Protein AF-A0A920RDY1-F1 (afdb_monomer)

Structure (mmCIF, N/CA/C/O backbone):
data_AF-A0A920RDY1-F1
#
_entry.id   AF-A0A920RDY1-F1
#
loop_
_atom_site.group_PDB
_atom_site.id
_atom_site.type_symbol
_atom_site.label_atom_id
_atom_site.label_alt_id
_atom_site.label_comp_id
_atom_site.label_asym_id
_atom_site.label_entity_id
_atom_site.label_seq_id
_atom_site.pdbx_PDB_ins_code
_atom_site.Cartn_x
_atom_site.Cartn_y
_atom_site.Cartn_z
_atom_site.occupancy
_atom_site.B_iso_or_equiv
_atom_site.auth_seq_id
_atom_site.auth_comp_id
_atom_site.auth_asym_id
_atom_site.auth_atom_id
_atom_site.pdbx_PDB_model_num
ATOM 1 N N . MET A 1 1 ? -24.887 -12.558 3.774 1.00 41.31 1 MET A N 1
ATOM 2 C CA . MET A 1 1 ? -24.249 -11.767 2.691 1.00 41.31 1 MET A CA 1
ATOM 3 C C . MET A 1 1 ? -22.768 -11.582 2.995 1.00 41.31 1 MET A C 1
ATOM 5 O O . MET A 1 1 ? -22.416 -10.891 3.945 1.00 41.31 1 MET A O 1
ATOM 9 N N . GLU A 1 2 ? -21.920 -12.270 2.242 1.00 43.16 2 GLU A N 1
ATOM 10 C CA . GLU A 1 2 ? -20.598 -12.745 2.663 1.00 43.16 2 GLU A CA 1
ATOM 11 C C . GLU A 1 2 ? -19.492 -11.673 2.620 1.00 43.16 2 GLU A C 1
ATOM 13 O O . GLU A 1 2 ? -19.381 -10.882 1.679 1.00 43.16 2 GLU A O 1
ATOM 18 N N . LYS A 1 3 ? -18.667 -11.608 3.674 1.00 55.56 3 LYS A N 1
ATOM 19 C CA . LYS A 1 3 ? -17.432 -10.811 3.684 1.00 55.56 3 LYS A CA 1
ATOM 20 C C . LYS A 1 3 ? -16.436 -11.511 2.761 1.00 55.56 3 LYS A C 1
ATOM 22 O O . LYS A 1 3 ? -15.840 -12.499 3.171 1.00 55.56 3 LYS A O 1
ATOM 27 N N . ARG A 1 4 ? -16.207 -10.984 1.554 1.00 80.62 4 ARG A N 1
ATOM 28 C CA . ARG A 1 4 ? -15.141 -11.495 0.679 1.00 80.62 4 ARG A CA 1
ATOM 29 C C . ARG A 1 4 ? -13.787 -11.199 1.331 1.00 80.62 4 ARG A C 1
ATOM 31 O O . ARG A 1 4 ? -13.325 -10.055 1.345 1.00 80.62 4 ARG A O 1
ATOM 38 N N . ARG A 1 5 ? -13.223 -12.219 1.975 1.00 92.00 5 ARG A N 1
ATOM 39 C CA . ARG A 1 5 ? -11.880 -12.214 2.551 1.00 92.00 5 ARG A CA 1
ATOM 40 C C . ARG A 1 5 ? -10.923 -12.712 1.477 1.00 92.00 5 ARG A C 1
ATOM 42 O O . ARG A 1 5 ? -11.187 -13.735 0.858 1.00 92.00 5 ARG A O 1
ATOM 49 N N . VAL A 1 6 ? -9.846 -11.972 1.264 1.00 95.25 6 VAL A N 1
ATOM 50 C CA . VAL A 1 6 ? -8.751 -12.348 0.371 1.00 95.25 6 VAL A CA 1
ATOM 51 C C . VAL A 1 6 ? -7.546 -12.665 1.242 1.00 95.25 6 VAL A C 1
ATOM 53 O O . VAL A 1 6 ? -7.257 -11.940 2.199 1.00 95.25 6 VAL A O 1
ATOM 56 N N . VAL A 1 7 ? -6.885 -13.775 0.941 1.00 95.38 7 VAL A N 1
ATOM 57 C CA . VAL A 1 7 ? -5.690 -14.258 1.634 1.00 95.38 7 VAL A CA 1
ATOM 58 C C . VAL A 1 7 ? -4.649 -14.648 0.596 1.00 95.38 7 VAL A C 1
ATOM 60 O O . VAL A 1 7 ? -5.019 -15.059 -0.499 1.00 95.38 7 VAL A O 1
ATOM 63 N N . ASN A 1 8 ? -3.376 -14.539 0.968 1.00 94.69 8 ASN A N 1
ATOM 64 C CA . ASN A 1 8 ? -2.236 -14.944 0.149 1.00 94.69 8 ASN A CA 1
ATOM 65 C C . ASN A 1 8 ? -2.205 -14.319 -1.255 1.00 94.69 8 ASN A C 1
ATOM 67 O O . ASN A 1 8 ? -1.917 -15.004 -2.229 1.00 94.69 8 ASN A O 1
ATOM 71 N N . GLU A 1 9 ? -2.529 -13.030 -1.367 1.00 95.44 9 GLU A N 1
ATOM 72 C CA . GLU A 1 9 ? -2.622 -12.347 -2.654 1.00 95.44 9 GLU A CA 1
ATOM 73 C C . GLU A 1 9 ? -1.310 -11.639 -3.015 1.00 95.44 9 GLU A C 1
ATOM 75 O O . GLU A 1 9 ? -0.942 -10.682 -2.323 1.00 95.44 9 GLU A O 1
ATOM 80 N N . PRO A 1 10 ? -0.630 -12.041 -4.104 1.00 95.12 10 PRO A N 1
ATOM 81 C CA . PRO A 1 10 ? 0.576 -11.369 -4.569 1.00 95.12 10 PRO A CA 1
ATOM 82 C C . PRO A 1 10 ? 0.280 -9.933 -4.995 1.00 95.12 10 PRO A C 1
ATOM 84 O O . PRO A 1 10 ? -0.638 -9.665 -5.779 1.00 95.12 10 PRO A O 1
ATOM 87 N N . ALA A 1 11 ? 1.069 -8.995 -4.486 1.00 95.06 11 ALA A N 1
ATOM 88 C CA . ALA A 1 11 ? 0.861 -7.579 -4.708 1.00 95.06 11 ALA A CA 1
ATOM 89 C C . ALA A 1 11 ? 2.152 -6.759 -4.620 1.00 95.06 11 ALA A C 1
ATOM 91 O O . ALA A 1 11 ? 3.155 -7.175 -4.048 1.00 95.06 11 ALA A O 1
ATOM 92 N N . PHE A 1 12 ? 2.080 -5.534 -5.134 1.00 94.75 12 PHE A N 1
ATOM 93 C CA . PHE A 1 12 ? 3.082 -4.492 -4.929 1.00 94.75 12 PHE A CA 1
ATOM 94 C C . PHE A 1 12 ? 2.466 -3.261 -4.275 1.00 94.75 12 PHE A C 1
ATOM 96 O O . PHE A 1 12 ? 1.355 -2.846 -4.616 1.00 94.75 12 PHE A O 1
ATOM 103 N N . LEU A 1 13 ? 3.214 -2.640 -3.362 1.00 95.31 13 LEU A N 1
ATOM 104 C CA . LEU A 1 13 ? 2.856 -1.340 -2.808 1.00 95.31 13 LEU A CA 1
ATOM 105 C C . LEU A 1 13 ? 3.160 -0.233 -3.820 1.00 95.31 13 LEU A C 1
ATOM 107 O O . LEU A 1 13 ? 4.321 0.029 -4.129 1.00 95.31 13 LEU A O 1
ATOM 111 N N . LEU A 1 14 ? 2.113 0.449 -4.286 1.00 95.81 14 LEU A N 1
ATOM 112 C CA . LEU A 1 14 ? 2.243 1.599 -5.181 1.00 95.81 14 LEU A CA 1
ATOM 113 C C . LEU A 1 14 ? 2.507 2.877 -4.390 1.00 95.81 14 LEU A C 1
ATOM 115 O O . LEU A 1 14 ? 3.411 3.648 -4.711 1.00 95.81 14 LEU A O 1
ATOM 119 N N . HIS A 1 15 ? 1.701 3.106 -3.353 1.00 95.38 15 HIS A N 1
ATOM 120 C CA . HIS A 1 15 ? 1.731 4.341 -2.583 1.00 95.38 15 HIS A CA 1
ATOM 121 C C . HIS A 1 15 ? 1.150 4.141 -1.180 1.00 95.38 15 HIS A C 1
ATOM 123 O O . HIS A 1 15 ? 0.314 3.267 -0.949 1.00 95.38 15 HIS A O 1
ATOM 129 N N . ARG A 1 16 ? 1.589 4.973 -0.231 1.00 94.25 16 ARG A N 1
ATOM 130 C CA . ARG A 1 16 ? 1.085 5.014 1.144 1.00 94.25 16 ARG A CA 1
ATOM 131 C C . ARG A 1 16 ? 0.877 6.460 1.570 1.00 94.25 16 ARG A C 1
ATOM 133 O O . ARG A 1 16 ? 1.762 7.286 1.379 1.00 94.25 16 ARG A O 1
ATOM 140 N N . ARG A 1 17 ? -0.261 6.757 2.195 1.00 94.31 17 ARG A N 1
ATOM 141 C CA . ARG A 1 17 ? -0.578 8.096 2.707 1.00 94.31 17 ARG A CA 1
ATOM 142 C C . ARG A 1 17 ? -1.194 8.039 4.106 1.00 94.31 17 ARG A C 1
ATOM 144 O O . ARG A 1 17 ? -2.010 7.149 4.368 1.00 94.31 17 ARG A O 1
ATOM 151 N N . PRO A 1 18 ? -0.825 8.951 5.024 1.00 95.44 18 PRO A N 1
ATOM 152 C CA . PRO A 1 18 ? -1.508 9.079 6.307 1.00 95.44 18 PRO A CA 1
ATOM 153 C C . PRO A 1 18 ? -3.022 9.235 6.111 1.00 95.44 18 PRO A C 1
ATOM 155 O O . PRO A 1 18 ? -3.450 9.924 5.190 1.00 95.44 18 PRO A O 1
ATOM 158 N N . TYR A 1 19 ? -3.824 8.582 6.956 1.00 95.31 19 TYR A N 1
ATOM 159 C CA . TYR A 1 19 ? -5.28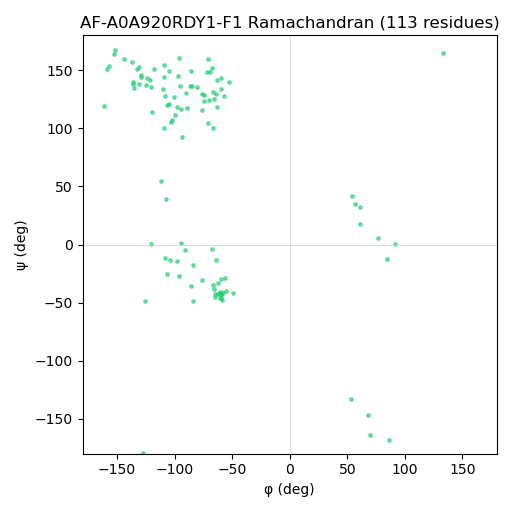9 8.660 6.876 1.00 95.31 19 TYR A CA 1
ATOM 160 C C . TYR A 1 19 ? -5.928 9.096 8.191 1.00 95.31 19 TYR A C 1
ATOM 162 O O . TYR A 1 19 ? -6.734 10.016 8.213 1.00 95.31 19 TYR A O 1
ATOM 170 N N . THR A 1 20 ? -5.530 8.474 9.300 1.00 95.00 20 THR A N 1
ATOM 171 C CA . THR A 1 20 ? -5.878 8.945 10.647 1.00 95.00 20 THR A CA 1
ATOM 172 C C . THR A 1 20 ? -4.615 9.082 11.480 1.00 95.00 20 THR A C 1
ATOM 174 O O . THR A 1 20 ? -3.512 8.785 11.006 1.00 95.00 20 THR A O 1
ATOM 177 N N . GLU A 1 21 ? -4.761 9.488 12.740 1.00 93.88 21 GLU A N 1
ATOM 178 C CA . GLU A 1 21 ? -3.671 9.509 13.716 1.00 93.88 21 GLU A CA 1
ATOM 179 C C . GLU A 1 21 ? -2.902 8.176 13.744 1.00 93.88 21 GLU A C 1
ATOM 181 O O . GLU A 1 21 ? -1.674 8.152 13.716 1.00 93.88 21 GLU A O 1
ATOM 186 N N . SER A 1 22 ? -3.621 7.049 13.685 1.00 93.62 22 SER A N 1
ATOM 187 C CA . SER A 1 22 ? -3.027 5.715 13.798 1.00 93.62 22 SER A CA 1
ATOM 188 C C . SER A 1 22 ? -2.999 4.903 12.499 1.00 93.62 22 SER A C 1
ATOM 190 O O . SER A 1 22 ? -2.323 3.874 12.457 1.00 93.62 22 SER A O 1
ATOM 192 N N . SER A 1 23 ? -3.700 5.319 11.438 1.00 95.12 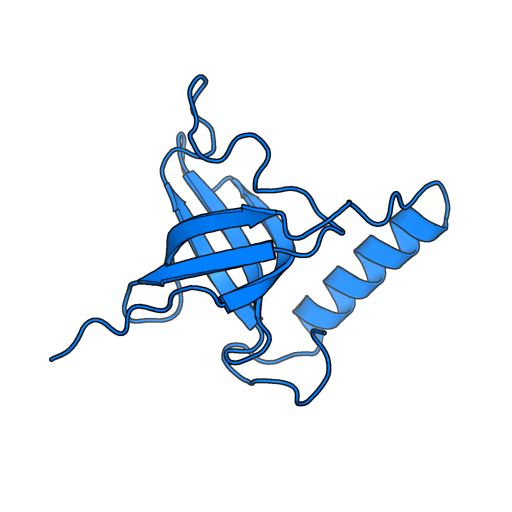23 SER A N 1
ATOM 193 C CA . SER A 1 23 ? -3.901 4.503 10.226 1.00 95.12 23 SER A CA 1
ATOM 194 C C . SER A 1 23 ? -3.300 5.119 8.963 1.00 95.12 23 SER A C 1
ATOM 196 O O . SER A 1 23 ? -3.216 6.339 8.822 1.00 95.12 23 SER A O 1
ATOM 198 N N . VAL A 1 24 ? -2.920 4.247 8.028 1.00 96.12 24 VAL A N 1
ATOM 199 C CA . VAL A 1 24 ? -2.378 4.596 6.705 1.00 96.12 24 VAL A CA 1
ATOM 200 C C . VAL A 1 24 ? -3.278 3.997 5.630 1.00 96.12 24 VAL A C 1
ATOM 202 O O . VAL A 1 24 ? -3.678 2.837 5.741 1.00 96.12 24 VAL A O 1
ATOM 205 N N . LEU A 1 25 ? -3.587 4.780 4.600 1.00 96.62 25 LEU A N 1
ATOM 206 C CA . LEU A 1 25 ? -4.145 4.275 3.350 1.00 96.62 25 LEU A CA 1
ATOM 207 C C . LEU A 1 25 ? -3.011 3.812 2.445 1.00 96.62 25 LEU A C 1
ATOM 209 O O . LEU A 1 25 ? -2.006 4.510 2.304 1.00 96.62 25 LEU A O 1
ATOM 213 N N . ILE A 1 26 ? -3.192 2.657 1.823 1.00 96.31 26 ILE A N 1
ATOM 214 C CA . ILE A 1 26 ? -2.249 2.081 0.875 1.00 96.31 26 ILE A CA 1
ATOM 215 C C . ILE A 1 26 ? -2.957 1.795 -0.441 1.00 96.31 26 ILE A C 1
ATOM 217 O O . ILE A 1 26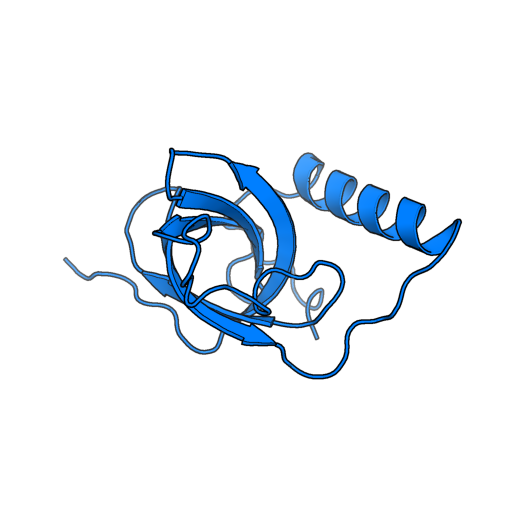 ? -4.079 1.286 -0.459 1.00 96.31 26 ILE A O 1
ATOM 221 N N . ASP A 1 27 ? -2.284 2.127 -1.531 1.00 96.56 27 ASP A N 1
ATOM 222 C CA . ASP A 1 27 ? -2.657 1.702 -2.869 1.00 96.56 27 ASP A CA 1
ATOM 223 C C . ASP A 1 27 ? -1.797 0.480 -3.213 1.00 96.56 27 ASP A C 1
ATOM 225 O O . ASP A 1 27 ? -0.565 0.563 -3.226 1.00 96.56 27 ASP A O 1
ATOM 229 N N . LEU A 1 28 ? -2.445 -0.660 -3.449 1.00 95.75 28 LEU A N 1
ATOM 230 C CA . LEU A 1 28 ? -1.798 -1.904 -3.859 1.00 95.75 28 LEU A CA 1
ATOM 231 C C . LEU A 1 28 ? -2.127 -2.210 -5.314 1.00 95.75 28 LEU A C 1
ATOM 233 O O . LEU A 1 28 ? -3.252 -1.997 -5.768 1.00 95.75 28 LEU A O 1
ATOM 237 N N . PHE A 1 29 ? -1.158 -2.778 -6.018 1.00 95.56 29 PHE A N 1
ATOM 238 C CA . PHE A 1 29 ? -1.390 -3.453 -7.282 1.00 95.56 29 PHE A CA 1
ATOM 239 C C . PHE A 1 29 ? -1.351 -4.956 -7.048 1.00 95.56 29 PHE A C 1
ATOM 241 O O . PHE A 1 29 ? -0.287 -5.510 -6.794 1.00 95.56 29 PHE A O 1
ATOM 248 N N . SER A 1 30 ? -2.522 -5.588 -7.059 1.00 95.12 30 SER A N 1
ATOM 249 C CA . SER A 1 30 ? -2.701 -7.019 -6.822 1.00 95.12 30 SER A CA 1
ATOM 250 C C . SER A 1 30 ? -2.801 -7.775 -8.141 1.00 95.12 30 SER A C 1
ATOM 252 O O . SER A 1 30 ? -3.386 -7.288 -9.112 1.00 95.12 30 SER A O 1
ATOM 254 N N . ARG A 1 31 ? -2.263 -8.996 -8.154 1.00 93.75 31 ARG A N 1
ATOM 255 C CA . ARG A 1 31 ? -2.280 -9.891 -9.312 1.00 93.75 31 ARG A CA 1
ATOM 256 C C . ARG A 1 31 ? -3.698 -10.214 -9.779 1.00 93.75 31 ARG A C 1
ATOM 258 O O . ARG A 1 31 ? -3.981 -10.164 -10.973 1.00 93.75 31 ARG A O 1
ATOM 265 N N . HIS A 1 32 ? -4.575 -10.575 -8.851 1.00 94.12 32 HIS A N 1
ATOM 266 C CA . HIS A 1 32 ? -5.898 -11.125 -9.143 1.00 94.12 32 HIS A CA 1
ATOM 267 C C . HIS A 1 32 ? -7.037 -10.129 -8.933 1.00 94.12 32 HIS A C 1
ATOM 269 O O . HIS A 1 32 ? -8.151 -10.366 -9.399 1.00 94.12 32 HIS A O 1
ATOM 275 N N . HIS A 1 33 ? -6.774 -9.003 -8.270 1.00 93.44 33 HIS A N 1
ATOM 276 C CA . HIS A 1 33 ? -7.780 -7.985 -7.972 1.00 93.44 33 HIS A CA 1
ATOM 277 C C . HIS A 1 33 ? -7.456 -6.606 -8.563 1.00 93.44 33 HIS A C 1
ATOM 279 O O . HIS A 1 33 ? -8.240 -5.673 -8.390 1.00 93.44 33 HIS A O 1
ATOM 285 N N . GLY A 1 34 ? -6.338 -6.469 -9.283 1.00 93.94 34 GLY A N 1
ATOM 286 C CA . GLY A 1 34 ? -5.937 -5.217 -9.916 1.00 93.94 34 GLY A CA 1
ATOM 287 C C . GLY A 1 34 ? -5.567 -4.149 -8.891 1.00 93.94 34 GLY A C 1
ATOM 288 O O . GLY A 1 34 ? -5.024 -4.440 -7.822 1.00 93.94 34 GLY A O 1
ATOM 289 N N . ARG A 1 35 ? -5.850 -2.882 -9.209 1.00 95.12 35 ARG A N 1
ATOM 290 C CA . ARG A 1 35 ? -5.576 -1.782 -8.280 1.00 95.12 35 ARG A CA 1
ATOM 291 C C . ARG A 1 35 ? -6.595 -1.756 -7.140 1.00 95.12 35 ARG A C 1
ATOM 293 O O . ARG A 1 35 ? -7.796 -1.604 -7.369 1.00 95.12 35 ARG A O 1
ATOM 300 N N . MET A 1 36 ? -6.088 -1.814 -5.912 1.00 95.62 36 MET A N 1
ATOM 301 C CA . MET A 1 36 ? -6.857 -1.879 -4.673 1.00 95.62 36 MET A CA 1
ATOM 302 C C . MET A 1 36 ? -6.475 -0.736 -3.733 1.00 95.62 36 MET A C 1
ATOM 304 O O . MET A 1 36 ? -5.300 -0.398 -3.607 1.00 95.62 36 MET A O 1
ATOM 308 N N . VAL A 1 37 ? -7.455 -0.195 -3.003 1.00 96.62 37 VAL A N 1
ATOM 309 C CA . VAL A 1 37 ? -7.210 0.739 -1.894 1.00 96.62 37 VAL A CA 1
ATOM 310 C C . VAL A 1 37 ? -7.497 0.035 -0.576 1.00 96.62 37 VAL A C 1
ATOM 312 O O . VAL A 1 37 ? -8.571 -0.544 -0.387 1.00 96.62 37 VAL A O 1
ATOM 315 N N . LEU A 1 38 ? -6.539 0.072 0.347 1.00 96.69 38 LEU A N 1
ATOM 316 C CA . LEU A 1 38 ? -6.664 -0.577 1.643 1.00 96.69 38 LEU A CA 1
ATOM 317 C C . LEU A 1 38 ? -6.292 0.364 2.789 1.00 96.69 38 LEU A C 1
ATOM 319 O O . LEU A 1 38 ? -5.475 1.263 2.638 1.00 96.69 38 LEU A O 1
ATOM 323 N N . ILE A 1 39 ? -6.865 0.125 3.966 1.00 96.75 39 ILE A N 1
ATOM 324 C CA . ILE A 1 39 ? -6.493 0.776 5.219 1.00 96.75 39 ILE A CA 1
ATOM 325 C C . ILE A 1 39 ? -5.699 -0.187 6.105 1.00 96.75 39 ILE A C 1
ATOM 327 O O . ILE A 1 39 ? -6.187 -1.246 6.513 1.00 96.75 39 ILE A O 1
ATOM 331 N N . ALA A 1 40 ? -4.478 0.212 6.450 1.00 96.06 40 ALA A N 1
ATOM 332 C CA . ALA A 1 40 ? -3.638 -0.441 7.444 1.00 96.06 40 ALA A CA 1
ATOM 333 C C . ALA A 1 40 ? -3.856 0.234 8.809 1.00 96.06 40 ALA A C 1
ATOM 335 O O . ALA A 1 40 ? -3.239 1.251 9.149 1.00 96.06 40 ALA A O 1
ATOM 336 N N . LYS A 1 41 ? -4.785 -0.316 9.598 1.00 95.19 41 LYS A N 1
ATOM 337 C CA . LYS A 1 41 ? -5.122 0.208 10.932 1.00 95.19 41 LYS A CA 1
ATOM 338 C C . LYS A 1 41 ? -3.948 0.037 11.893 1.00 95.19 41 LYS A C 1
ATOM 340 O O . LYS A 1 41 ? -3.389 -1.054 11.992 1.00 95.19 41 LYS A O 1
ATOM 345 N N . GLY A 1 42 ? -3.583 1.093 12.615 1.00 93.25 42 GLY A N 1
ATOM 346 C CA . GLY A 1 42 ? -2.473 1.061 13.573 1.00 93.25 42 GLY A CA 1
ATOM 347 C C . GLY A 1 42 ? -1.073 1.120 12.948 1.00 93.25 42 GLY A C 1
ATOM 348 O O . GLY A 1 42 ? -0.098 1.024 13.687 1.00 93.25 42 GLY A O 1
ATOM 349 N N . ALA A 1 43 ? -0.955 1.309 11.625 1.00 93.00 43 ALA A N 1
ATOM 350 C CA . ALA A 1 43 ? 0.321 1.397 10.906 1.00 93.00 43 ALA A CA 1
ATOM 351 C C . ALA A 1 43 ? 1.271 2.479 11.424 1.00 93.00 43 ALA A C 1
ATOM 353 O O . ALA A 1 43 ? 2.482 2.289 11.352 1.00 93.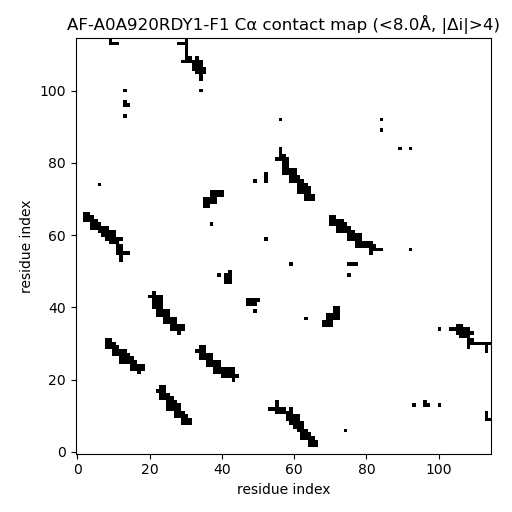00 43 ALA A O 1
ATOM 354 N N . ARG A 1 44 ? 0.734 3.563 11.995 1.00 91.31 44 ARG A N 1
ATOM 355 C CA . ARG A 1 44 ? 1.523 4.693 12.512 1.00 91.31 44 ARG A CA 1
ATOM 356 C C . ARG A 1 44 ? 1.900 4.562 13.992 1.00 91.31 44 ARG A C 1
ATOM 358 O O . ARG A 1 44 ? 2.625 5.408 14.499 1.00 91.31 44 ARG A O 1
ATOM 365 N N . LYS A 1 45 ? 1.418 3.532 14.702 1.00 92.12 45 LYS A N 1
ATOM 366 C CA . LYS A 1 45 ? 1.731 3.335 16.128 1.00 92.12 45 LYS A CA 1
ATOM 367 C C . LYS A 1 45 ? 3.199 2.942 16.321 1.00 92.12 45 LYS A C 1
ATOM 369 O O . LYS A 1 45 ? 3.764 2.203 15.515 1.00 92.12 45 LYS A O 1
ATOM 374 N N . LEU A 1 46 ? 3.782 3.340 17.454 1.00 84.75 46 LEU A N 1
ATOM 375 C CA . LEU A 1 46 ? 5.163 2.995 17.810 1.00 84.75 46 LEU A CA 1
ATOM 376 C C . LEU A 1 46 ? 5.397 1.476 17.895 1.00 84.75 46 LEU A C 1
ATOM 378 O O . LEU A 1 46 ? 6.483 1.019 17.600 1.00 84.75 46 LEU A O 1
ATOM 382 N N . LYS A 1 47 ? 4.404 0.657 18.243 1.00 88.00 47 LYS A N 1
ATOM 383 C CA . LYS A 1 47 ? 4.503 -0.816 18.170 1.00 88.00 47 LYS A CA 1
ATOM 384 C C . LYS A 1 47 ? 3.571 -1.363 17.088 1.00 88.00 47 LYS A C 1
ATOM 386 O O . LYS A 1 47 ? 2.674 -2.154 17.355 1.00 88.00 47 LYS A O 1
ATOM 391 N N . SER A 1 48 ? 3.720 -0.850 15.868 1.00 88.69 48 SER A N 1
ATOM 392 C CA . SER A 1 48 ? 2.899 -1.253 14.725 1.00 88.69 48 SER A CA 1
ATOM 393 C C . SER A 1 48 ? 3.300 -2.633 14.208 1.00 88.69 48 SER A C 1
ATOM 395 O O . SER A 1 48 ? 4.460 -2.851 13.860 1.00 88.69 48 SER A O 1
ATOM 397 N N . ARG A 1 49 ? 2.312 -3.526 14.059 1.00 87.19 49 ARG A N 1
ATOM 398 C CA . ARG A 1 49 ? 2.473 -4.831 13.393 1.00 87.19 49 ARG A CA 1
ATOM 399 C C . ARG A 1 49 ? 2.833 -4.729 11.907 1.00 87.19 49 ARG A C 1
ATOM 401 O O . ARG A 1 49 ? 3.193 -5.722 11.304 1.00 87.19 49 ARG A O 1
ATOM 408 N N . TRP A 1 50 ? 2.689 -3.542 11.315 1.00 88.06 50 TRP A N 1
ATOM 409 C CA . TRP A 1 50 ? 2.975 -3.281 9.901 1.00 88.06 50 TRP A CA 1
ATOM 410 C C . TRP A 1 50 ? 4.390 -2.737 9.674 1.00 88.06 50 TRP A C 1
ATOM 412 O O . TRP A 1 50 ? 4.753 -2.404 8.543 1.00 88.06 50 TRP A O 1
ATOM 422 N N . ARG A 1 51 ? 5.185 -2.587 10.743 1.00 78.69 51 ARG A N 1
ATOM 423 C CA . ARG A 1 51 ? 6.605 -2.247 10.623 1.00 78.69 51 ARG A CA 1
ATOM 424 C C . ARG A 1 51 ? 7.288 -3.298 9.764 1.00 78.69 51 ARG A C 1
ATOM 426 O O . ARG A 1 51 ? 7.160 -4.482 10.031 1.00 78.69 51 ARG A O 1
ATOM 433 N N . GLY A 1 52 ? 8.002 -2.855 8.738 1.00 77.38 52 GLY A N 1
ATOM 434 C CA . GLY A 1 52 ? 8.701 -3.768 7.841 1.00 77.38 52 GLY A CA 1
ATOM 435 C C . GLY A 1 52 ? 7.856 -4.343 6.698 1.00 77.38 52 GLY A C 1
ATOM 436 O O . GLY A 1 52 ? 8.435 -4.880 5.770 1.00 77.38 52 GLY A O 1
ATOM 437 N N . ALA A 1 53 ? 6.525 -4.204 6.717 1.00 79.88 53 ALA A N 1
ATOM 438 C CA . ALA A 1 53 ? 5.639 -4.796 5.703 1.00 79.88 53 ALA A CA 1
ATOM 439 C C . ALA A 1 53 ? 5.217 -3.816 4.589 1.00 79.88 53 ALA A C 1
ATOM 441 O O . ALA A 1 53 ? 4.661 -4.209 3.572 1.00 79.88 53 ALA A O 1
ATOM 442 N N . LEU A 1 54 ? 5.440 -2.514 4.792 1.00 82.25 54 LEU A N 1
ATOM 443 C CA . LEU A 1 54 ? 4.970 -1.432 3.917 1.00 82.25 54 LEU A CA 1
ATOM 444 C C . LEU A 1 54 ? 6.104 -0.799 3.101 1.00 82.25 54 LEU A C 1
ATOM 446 O O . LEU A 1 54 ? 6.156 0.430 2.974 1.00 82.25 54 LEU A O 1
ATOM 450 N N . TRP A 1 55 ? 7.039 -1.608 2.605 1.00 85.56 55 TRP A N 1
ATOM 451 C CA . TRP A 1 55 ? 8.136 -1.117 1.773 1.00 85.56 55 TRP A CA 1
ATOM 452 C C . TRP A 1 55 ? 7.732 -1.057 0.297 1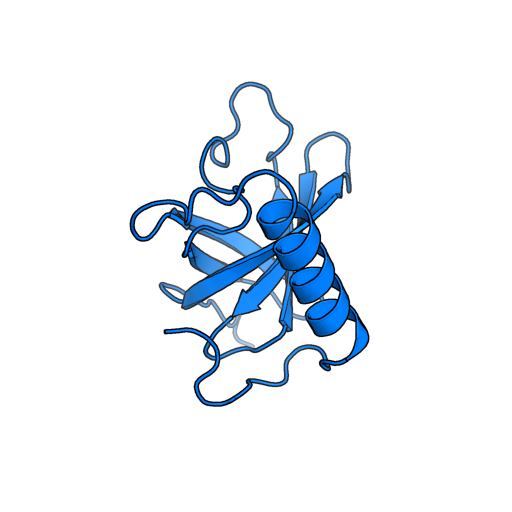.00 85.56 55 TRP A C 1
ATOM 454 O O . TRP A 1 55 ? 7.098 -1.984 -0.204 1.00 85.56 55 TRP A O 1
ATOM 464 N N . PRO A 1 56 ? 8.073 0.030 -0.416 1.00 87.81 56 PRO A N 1
ATOM 465 C CA . PRO A 1 56 ? 7.926 0.071 -1.863 1.00 87.81 56 PRO A CA 1
ATOM 466 C C . PRO A 1 56 ? 8.971 -0.834 -2.531 1.00 87.81 56 PRO A C 1
ATOM 468 O O . PRO A 1 56 ? 10.019 -1.125 -1.953 1.00 87.81 56 PRO A O 1
ATOM 471 N N . PHE A 1 57 ? 8.706 -1.229 -3.778 1.00 92.56 57 PHE A N 1
ATOM 472 C CA . PHE A 1 57 ? 9.642 -1.995 -4.617 1.00 92.56 57 PHE A CA 1
ATOM 473 C C . PHE A 1 57 ? 10.110 -3.320 -3.992 1.00 92.56 57 PHE A C 1
ATOM 475 O O . PHE A 1 57 ? 11.259 -3.731 -4.158 1.00 92.56 57 PHE A O 1
ATOM 482 N N . GLN A 1 58 ? 9.218 -3.979 -3.259 1.00 92.12 58 GLN A N 1
ATOM 483 C CA . GLN A 1 58 ? 9.369 -5.343 -2.768 1.00 92.12 58 GLN A CA 1
ATOM 484 C C . GLN A 1 58 ? 8.081 -6.107 -3.108 1.00 92.12 58 GLN A C 1
ATOM 486 O O . GLN A 1 58 ? 7.005 -5.514 -2.961 1.00 92.12 58 GLN A O 1
ATOM 491 N N . PRO A 1 59 ? 8.158 -7.364 -3.576 1.00 93.06 59 PRO A N 1
ATOM 492 C CA . PRO A 1 59 ? 6.973 -8.202 -3.726 1.00 93.06 59 PRO A CA 1
ATOM 493 C C . PRO A 1 59 ? 6.330 -8.457 -2.360 1.00 93.06 59 PRO A C 1
ATOM 495 O O . PRO A 1 59 ? 7.021 -8.602 -1.351 1.00 93.06 59 PRO A O 1
ATOM 498 N N . LEU A 1 60 ? 5.002 -8.463 -2.307 1.00 94.00 60 LEU A N 1
ATOM 499 C CA . LEU A 1 60 ? 4.240 -8.626 -1.073 1.00 94.00 60 LEU A CA 1
ATOM 500 C C . LEU A 1 60 ? 3.200 -9.726 -1.240 1.00 94.00 60 LEU A C 1
ATOM 502 O O . LEU A 1 60 ? 2.539 -9.810 -2.271 1.00 94.00 60 LEU A O 1
ATOM 506 N N . ILE A 1 61 ? 2.964 -10.478 -0.172 1.00 95.12 61 ILE A N 1
ATOM 507 C CA . ILE A 1 61 ? 1.762 -11.282 -0.000 1.00 95.12 61 ILE A CA 1
ATOM 508 C C . ILE A 1 61 ? 0.809 -10.517 0.910 1.00 95.12 61 ILE A C 1
ATOM 510 O O . ILE A 1 61 ? 1.065 -10.319 2.098 1.00 95.12 61 ILE A O 1
ATOM 514 N N . ALA A 1 62 ? -0.303 -10.062 0.348 1.00 95.31 62 ALA A N 1
ATOM 515 C CA . ALA A 1 62 ? -1.300 -9.270 1.042 1.00 95.31 62 ALA A CA 1
ATOM 516 C C . ALA A 1 62 ? -2.550 -10.096 1.375 1.00 95.31 62 ALA A C 1
ATOM 518 O O . ALA A 1 62 ? -2.964 -11.010 0.665 1.00 95.31 62 ALA A O 1
ATOM 519 N N . ALA A 1 63 ? -3.198 -9.737 2.478 1.00 96.31 63 ALA A N 1
ATOM 520 C CA . ALA A 1 63 ? -4.486 -10.274 2.877 1.00 96.31 63 ALA A CA 1
ATOM 521 C C . ALA A 1 63 ? -5.379 -9.137 3.366 1.00 96.31 63 ALA A C 1
ATOM 523 O O . ALA A 1 63 ? -4.945 -8.257 4.118 1.00 96.31 63 ALA A O 1
ATOM 524 N N . TRP A 1 64 ? -6.653 -9.162 2.985 1.00 96.50 64 TRP A N 1
ATOM 525 C CA . TRP A 1 64 ? -7.607 -8.130 3.374 1.00 96.50 64 TRP A CA 1
ATOM 526 C C . TRP A 1 64 ? -9.040 -8.633 3.443 1.00 96.50 64 TRP A C 1
ATOM 528 O O . TRP A 1 64 ? -9.403 -9.710 2.973 1.00 96.50 64 TRP A O 1
ATOM 538 N N . SER A 1 65 ? -9.897 -7.808 4.031 1.00 96.06 65 SER A N 1
ATOM 539 C CA . SER A 1 65 ? -11.336 -8.048 4.063 1.00 96.06 65 SER A CA 1
ATOM 540 C C . SER A 1 65 ? -12.116 -6.743 3.954 1.00 96.06 65 SER A C 1
ATOM 542 O O . SER A 1 65 ? -11.595 -5.660 4.229 1.00 96.06 65 SER A O 1
ATOM 544 N N . GLY A 1 66 ? -13.382 -6.841 3.555 1.00 92.38 66 GLY A N 1
ATOM 545 C CA . GLY A 1 66 ? -14.311 -5.713 3.553 1.00 92.38 66 GLY A CA 1
ATOM 546 C C . GLY A 1 66 ? -15.114 -5.580 2.265 1.00 92.38 66 GLY A C 1
ATOM 547 O O . GLY A 1 66 ? -14.796 -6.156 1.222 1.00 92.38 66 GLY A O 1
ATOM 548 N N . ARG A 1 67 ? -16.176 -4.781 2.344 1.00 82.38 67 ARG A N 1
ATOM 549 C CA . ARG A 1 67 ? -17.054 -4.429 1.221 1.00 82.38 67 ARG A CA 1
ATOM 550 C C . ARG A 1 67 ? -16.833 -2.959 0.851 1.00 82.38 67 ARG A C 1
ATOM 552 O O . ARG A 1 67 ? -16.374 -2.197 1.691 1.00 82.38 67 ARG A O 1
ATOM 559 N N . GLY A 1 68 ? -17.114 -2.596 -0.399 1.00 87.88 68 GLY A N 1
ATOM 560 C CA . GLY A 1 68 ? -16.880 -1.242 -0.921 1.00 87.88 68 GLY A CA 1
ATOM 561 C C . GLY A 1 68 ? -15.464 -1.012 -1.453 1.00 87.88 68 GLY A C 1
ATOM 562 O O . GLY A 1 68 ?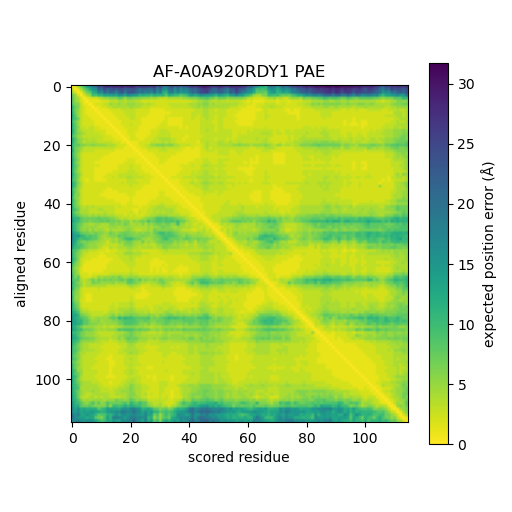 -14.708 -1.971 -1.639 1.00 87.88 68 GLY A O 1
ATOM 563 N N . GLU A 1 69 ? -15.132 0.254 -1.704 1.00 90.25 69 GLU A N 1
ATOM 564 C CA . GLU A 1 69 ? -13.904 0.645 -2.405 1.00 90.25 69 GLU A CA 1
ATOM 565 C C . GLU A 1 69 ? -12.631 0.556 -1.555 1.00 90.25 69 GLU A C 1
ATOM 567 O O . GLU A 1 69 ? -11.552 0.282 -2.074 1.00 90.25 69 GLU A O 1
ATOM 572 N N . VAL A 1 70 ? -12.745 0.769 -0.243 1.00 95.06 70 VAL A N 1
ATOM 573 C CA . VAL A 1 70 ? -11.606 0.710 0.680 1.00 95.06 70 VAL A CA 1
ATOM 574 C C . VAL A 1 70 ? -11.702 -0.562 1.513 1.00 95.06 70 VAL A C 1
ATOM 576 O O . VAL A 1 70 ? -12.672 -0.776 2.242 1.00 95.06 70 VAL A O 1
ATOM 579 N N . LYS A 1 71 ? -10.691 -1.429 1.416 1.00 95.94 71 LYS A N 1
ATOM 580 C CA . LYS A 1 71 ? -10.610 -2.685 2.183 1.00 95.94 71 LYS A CA 1
ATOM 581 C C . LYS A 1 71 ? -9.769 -2.505 3.440 1.00 95.94 71 LYS A C 1
ATOM 583 O O . LYS A 1 71 ? -8.970 -1.589 3.524 1.00 95.94 71 LYS A O 1
ATOM 588 N N . THR A 1 72 ? -9.903 -3.378 4.432 1.00 96.44 72 THR A N 1
ATOM 589 C CA . THR A 1 72 ? -9.030 -3.366 5.619 1.00 96.44 72 THR A CA 1
ATOM 590 C C . THR A 1 72 ? -7.954 -4.433 5.487 1.00 96.44 72 THR A C 1
ATOM 592 O O . THR A 1 72 ? -8.286 -5.603 5.294 1.00 96.44 72 THR A O 1
ATOM 595 N N . VAL A 1 73 ? -6.685 -4.042 5.637 1.00 96.12 73 VAL A N 1
ATOM 596 C CA . VAL A 1 73 ? -5.554 -4.981 5.636 1.00 96.12 73 VAL A CA 1
ATOM 597 C C . VAL A 1 73 ? -5.656 -5.898 6.855 1.00 96.12 73 VAL A C 1
ATOM 599 O O . VAL A 1 73 ? -5.737 -5.440 8.001 1.00 96.12 73 VAL A O 1
ATOM 602 N N . THR A 1 74 ? -5.643 -7.205 6.611 1.00 95.69 74 THR A N 1
ATOM 603 C CA . THR A 1 74 ? -5.659 -8.246 7.645 1.00 95.69 74 THR A CA 1
ATOM 604 C C . THR A 1 74 ? -4.314 -8.946 7.803 1.00 95.69 74 THR A C 1
ATOM 606 O O . THR A 1 74 ? -4.035 -9.401 8.905 1.00 95.69 74 THR A O 1
ATOM 609 N N . GLY A 1 75 ? -3.478 -8.966 6.762 1.00 94.62 75 GLY A N 1
ATOM 610 C CA . GLY A 1 75 ? -2.110 -9.496 6.780 1.00 94.62 75 GLY A CA 1
ATOM 611 C C . GLY A 1 75 ? -1.297 -8.906 5.629 1.00 94.62 75 GLY A C 1
ATOM 612 O O . GLY A 1 75 ? -1.885 -8.487 4.630 1.00 94.62 75 GLY A O 1
ATOM 613 N N . MET A 1 76 ? 0.016 -8.792 5.806 1.00 94.06 76 MET A N 1
ATOM 614 C CA . MET A 1 76 ? 0.921 -8.322 4.762 1.00 94.06 76 MET A CA 1
ATOM 615 C C . MET A 1 76 ? 2.346 -8.725 5.098 1.00 94.06 76 MET A C 1
ATOM 617 O O . MET A 1 76 ? 2.876 -8.268 6.110 1.00 94.06 76 MET A O 1
ATOM 621 N N . ASP A 1 77 ? 2.935 -9.523 4.223 1.00 91.88 77 ASP A N 1
ATOM 622 C CA . ASP A 1 77 ? 4.265 -10.087 4.388 1.00 91.88 77 ASP A CA 1
ATOM 623 C C . ASP A 1 77 ? 5.094 -9.815 3.131 1.00 91.88 77 ASP A C 1
ATOM 625 O O . ASP A 1 77 ? 4.562 -9.762 2.022 1.00 91.88 77 ASP A O 1
ATOM 629 N N . GLY A 1 78 ? 6.394 -9.592 3.307 1.00 90.62 78 GLY A N 1
ATOM 630 C CA . GLY A 1 78 ? 7.318 -9.434 2.188 1.00 90.62 78 GLY A CA 1
ATOM 631 C C . GLY A 1 78 ? 7.642 -10.783 1.561 1.00 90.62 78 GLY A C 1
ATOM 632 O O . GLY A 1 78 ? 8.034 -11.710 2.267 1.00 90.62 78 GLY A O 1
ATOM 633 N N . GLU A 1 79 ? 7.516 -10.882 0.244 1.00 88.38 79 GLU A N 1
ATOM 634 C CA . GLU A 1 79 ? 7.921 -12.051 -0.527 1.00 88.38 79 GLU A CA 1
ATOM 635 C C . GLU A 1 79 ? 9.258 -11.761 -1.210 1.00 88.38 79 GLU A C 1
ATOM 637 O O . GLU A 1 79 ? 9.363 -10.953 -2.131 1.00 88.38 79 GLU A O 1
ATOM 642 N N . GLY A 1 80 ? 10.317 -12.389 -0.702 1.00 84.19 80 GLY A N 1
ATOM 643 C CA . GLY A 1 80 ? 11.673 -12.169 -1.191 1.00 84.19 80 GLY A CA 1
ATOM 644 C C . GLY A 1 80 ? 12.243 -10.783 -0.864 1.00 84.19 80 GLY A C 1
ATOM 645 O O . GLY A 1 80 ? 11.782 -10.064 0.028 1.00 84.19 80 GLY A O 1
ATOM 646 N N . SER A 1 81 ? 13.313 -10.434 -1.577 1.00 84.94 81 SER A N 1
ATOM 647 C CA . SER A 1 81 ? 14.102 -9.224 -1.336 1.00 84.94 81 SER A CA 1
ATOM 648 C C . SER A 1 81 ? 13.530 -8.004 -2.057 1.00 84.94 81 SER A C 1
ATOM 650 O O . SER A 1 81 ? 12.990 -8.105 -3.157 1.00 84.94 81 SER A O 1
ATOM 652 N N . SER A 1 82 ? 13.715 -6.819 -1.469 1.00 86.38 82 SER A N 1
ATOM 653 C CA . SER A 1 82 ? 13.488 -5.560 -2.188 1.00 86.38 82 SER A CA 1
ATOM 654 C C . SER A 1 82 ? 14.407 -5.472 -3.410 1.00 86.38 82 SER A C 1
ATOM 656 O O . SER A 1 82 ? 15.578 -5.845 -3.340 1.00 86.38 82 SER A O 1
ATOM 658 N N . TYR A 1 83 ? 13.904 -4.901 -4.505 1.00 89.31 83 TYR A N 1
ATOM 659 C CA . TYR A 1 83 ? 14.671 -4.689 -5.736 1.00 89.31 83 TYR A CA 1
ATOM 660 C C . TYR A 1 83 ? 15.803 -3.658 -5.601 1.00 89.31 83 TYR A C 1
ATOM 662 O O . TYR A 1 83 ? 16.552 -3.446 -6.550 1.00 89.31 83 TYR A O 1
ATOM 670 N N . GLY A 1 84 ? 15.945 -2.998 -4.444 1.00 89.75 84 GLY A N 1
ATOM 671 C CA . GLY A 1 84 ? 17.124 -2.188 -4.132 1.00 89.75 84 GLY A CA 1
ATOM 672 C C . GLY A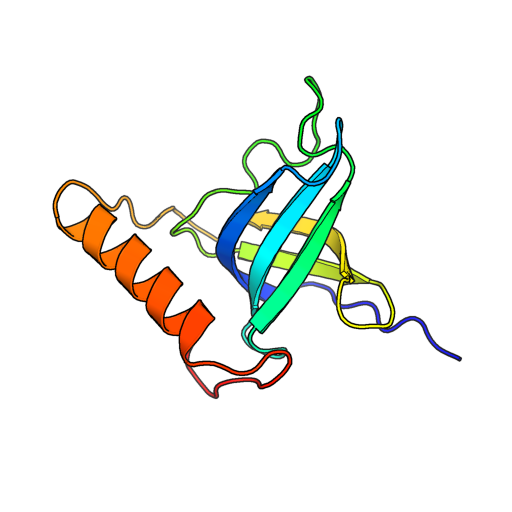 1 84 ? 17.355 -1.010 -5.083 1.00 89.75 84 GLY A C 1
ATOM 673 O O . GLY A 1 84 ? 18.506 -0.653 -5.332 1.00 89.75 84 GLY A O 1
ATOM 674 N N . LEU A 1 85 ? 16.286 -0.411 -5.621 1.00 92.56 85 LEU A N 1
ATOM 675 C CA . LEU A 1 85 ? 16.375 0.699 -6.574 1.00 92.56 85 LEU A CA 1
ATOM 676 C C . LEU A 1 85 ? 17.102 1.910 -5.961 1.00 92.56 85 LEU A C 1
ATOM 678 O O . LEU A 1 85 ? 16.806 2.327 -4.840 1.00 92.56 85 LEU A O 1
ATOM 682 N N . ARG A 1 86 ? 18.043 2.501 -6.711 1.00 93.69 86 ARG A N 1
ATOM 683 C CA . ARG A 1 86 ? 18.866 3.652 -6.287 1.00 93.69 86 ARG A CA 1
ATOM 684 C C . ARG A 1 86 ? 19.003 4.686 -7.403 1.00 93.69 86 ARG A C 1
ATOM 686 O O . ARG A 1 86 ? 18.866 4.362 -8.582 1.00 93.69 86 ARG A O 1
ATOM 693 N N . GLY A 1 87 ? 19.300 5.933 -7.031 1.00 95.56 87 GLY A N 1
ATOM 694 C CA . GLY A 1 87 ? 19.527 7.029 -7.979 1.00 95.56 87 GLY A CA 1
ATOM 695 C C . GLY A 1 87 ? 18.368 7.192 -8.968 1.00 95.56 87 GLY A C 1
ATOM 696 O O . GLY A 1 87 ? 17.205 7.157 -8.574 1.00 95.56 87 GLY A O 1
ATOM 697 N N . LYS A 1 88 ? 18.677 7.314 -10.266 1.00 96.50 88 LYS A N 1
ATOM 698 C CA . LYS A 1 88 ? 17.674 7.457 -11.340 1.00 96.50 88 LYS A CA 1
ATOM 699 C C . LYS A 1 88 ? 16.636 6.331 -11.350 1.00 96.50 88 LYS A C 1
ATOM 701 O O . LYS A 1 88 ? 15.453 6.612 -11.508 1.00 96.50 88 LYS A O 1
ATOM 706 N N . ALA A 1 89 ? 17.051 5.086 -11.109 1.00 95.25 89 ALA A N 1
ATOM 707 C CA . ALA A 1 89 ? 16.144 3.939 -11.114 1.00 95.25 89 ALA A CA 1
ATOM 708 C C . ALA A 1 89 ? 15.059 4.044 -10.029 1.00 95.25 89 ALA A C 1
ATOM 710 O O . ALA A 1 89 ? 13.927 3.625 -10.255 1.00 95.25 89 ALA A O 1
ATOM 711 N N . LEU A 1 90 ? 15.376 4.651 -8.879 1.00 95.00 90 LEU A N 1
ATOM 712 C CA . LEU A 1 90 ? 14.397 4.889 -7.818 1.00 95.00 90 LEU A CA 1
ATOM 713 C C . LEU A 1 90 ? 13.302 5.862 -8.277 1.00 95.00 90 LEU A C 1
ATOM 715 O O . LEU A 1 90 ? 12.118 5.594 -8.082 1.00 95.00 90 LEU A O 1
ATOM 719 N N . TYR A 1 91 ? 13.689 6.963 -8.928 1.00 95.56 91 TYR A N 1
ATOM 720 C CA . TYR A 1 91 ? 12.736 7.930 -9.478 1.00 95.56 91 TYR A CA 1
ATOM 721 C C . TYR A 1 91 ? 11.893 7.319 -10.598 1.00 95.56 91 TYR A C 1
ATOM 723 O O . TYR A 1 91 ? 10.679 7.498 -10.607 1.00 95.56 91 TYR A O 1
ATOM 731 N N . CYS A 1 92 ? 12.506 6.540 -11.496 1.00 96.31 92 CYS A N 1
ATOM 732 C CA . CYS A 1 92 ? 11.773 5.804 -12.524 1.00 96.31 92 CYS A CA 1
ATOM 733 C C . CYS A 1 92 ? 10.768 4.822 -11.905 1.00 96.31 92 CYS A C 1
ATOM 735 O O . CYS A 1 92 ? 9.638 4.747 -12.370 1.00 96.31 92 CYS A O 1
ATOM 737 N N . GLY A 1 93 ? 11.137 4.121 -10.829 1.00 95.50 93 GLY A N 1
ATOM 738 C CA . GLY A 1 93 ? 10.226 3.235 -10.102 1.00 95.50 93 GLY A CA 1
ATOM 739 C C . GLY A 1 93 ? 9.012 3.975 -9.537 1.00 95.50 93 GLY A C 1
ATOM 740 O O . GLY A 1 93 ? 7.878 3.536 -9.722 1.00 95.50 93 GLY A O 1
ATOM 741 N N . TYR A 1 94 ? 9.217 5.131 -8.902 1.00 95.62 94 TYR A N 1
ATOM 742 C CA . TYR A 1 94 ? 8.096 5.944 -8.419 1.00 95.62 94 TYR A CA 1
ATOM 743 C C . TYR A 1 94 ? 7.240 6.495 -9.560 1.00 95.62 94 TYR A C 1
ATOM 745 O O . TYR A 1 94 ? 6.016 6.481 -9.457 1.00 95.62 94 TYR A O 1
ATOM 753 N N . TYR A 1 95 ? 7.858 6.907 -10.666 1.00 96.38 95 TYR A N 1
ATOM 754 C CA . TYR A 1 95 ? 7.129 7.345 -11.851 1.00 96.38 95 TYR A CA 1
ATOM 755 C C . TYR A 1 95 ? 6.263 6.218 -12.430 1.00 96.38 95 TYR A C 1
ATOM 757 O O . TYR A 1 95 ? 5.092 6.436 -12.730 1.00 96.38 95 TYR A O 1
ATOM 765 N N . MET A 1 96 ? 6.784 4.989 -12.490 1.00 95.00 96 MET A N 1
ATOM 766 C CA . MET A 1 96 ? 6.003 3.812 -12.880 1.00 95.00 96 MET A CA 1
ATOM 767 C C . MET A 1 96 ? 4.812 3.587 -11.942 1.00 95.00 96 MET A C 1
ATOM 769 O O . MET A 1 96 ? 3.700 3.364 -12.419 1.00 95.00 96 MET A O 1
ATOM 773 N N . ASN A 1 97 ? 5.002 3.711 -10.624 1.00 95.81 97 ASN A N 1
ATOM 774 C CA . ASN A 1 97 ? 3.893 3.619 -9.671 1.00 95.81 97 ASN A CA 1
ATOM 775 C C . ASN A 1 97 ? 2.826 4.694 -9.940 1.00 95.81 97 ASN A C 1
ATOM 777 O O . ASN A 1 97 ? 1.634 4.389 -9.922 1.00 95.81 97 ASN A O 1
ATOM 781 N N . GLU A 1 98 ? 3.226 5.937 -10.221 1.00 95.62 98 GLU A N 1
ATOM 782 C CA . GLU A 1 98 ? 2.290 7.010 -10.575 1.00 95.62 98 GLU A CA 1
ATOM 783 C C . GLU A 1 98 ? 1.522 6.720 -11.867 1.00 95.62 98 GLU A C 1
ATOM 785 O O . GLU A 1 98 ? 0.309 6.940 -11.914 1.00 95.62 98 GLU A O 1
ATOM 790 N N . LEU A 1 99 ? 2.191 6.202 -12.900 1.00 95.75 99 LEU A N 1
ATOM 791 C CA . LEU A 1 99 ? 1.539 5.816 -14.152 1.00 95.75 99 LEU A CA 1
ATOM 792 C C . LEU A 1 99 ? 0.487 4.733 -13.912 1.00 95.75 99 LEU A C 1
ATOM 794 O O . LEU A 1 99 ? -0.649 4.882 -14.353 1.00 95.75 99 LEU A O 1
ATOM 798 N N . VAL A 1 100 ? 0.816 3.696 -13.140 1.00 94.19 100 VAL A N 1
ATOM 799 C CA . VAL A 1 100 ? -0.145 2.650 -12.756 1.00 94.19 100 VAL A CA 1
ATOM 800 C C . VAL A 1 100 ? -1.346 3.253 -12.018 1.00 94.19 100 VAL A C 1
ATOM 802 O O . VAL A 1 100 ? -2.492 2.898 -12.291 1.00 94.19 100 VAL A O 1
ATOM 805 N N . LEU A 1 101 ? -1.114 4.205 -11.109 1.00 94.00 101 LEU A N 1
ATOM 806 C CA . LEU A 1 101 ? -2.184 4.884 -10.375 1.00 94.00 101 LEU A CA 1
ATOM 807 C C . LEU A 1 101 ? -3.074 5.762 -11.266 1.00 94.00 101 LEU A C 1
ATOM 809 O O . LEU A 1 101 ? -4.267 5.888 -10.980 1.00 94.00 101 LEU A O 1
ATOM 813 N N . ARG A 1 102 ? -2.528 6.403 -12.300 1.00 94.75 102 ARG A N 1
ATOM 814 C CA . ARG A 1 102 ? -3.295 7.309 -13.171 1.00 94.75 102 ARG A CA 1
ATOM 815 C C . ARG A 1 102 ? -4.006 6.578 -14.301 1.00 94.75 102 ARG A C 1
ATOM 817 O O . ARG A 1 102 ? -5.105 6.979 -14.663 1.00 94.75 102 ARG A O 1
ATOM 824 N N . LEU A 1 103 ? -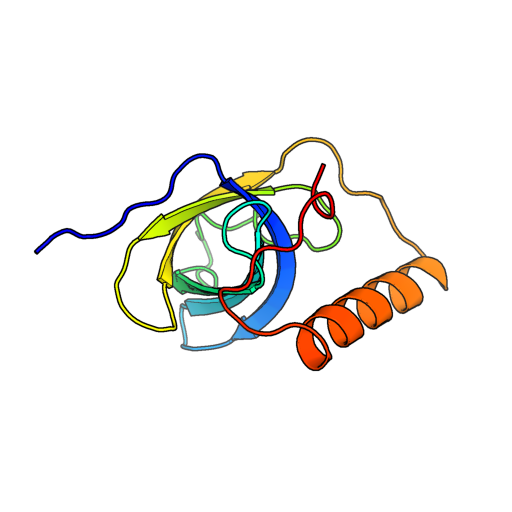3.388 5.530 -14.839 1.00 94.00 103 LEU A N 1
ATOM 825 C CA . LEU A 1 103 ? -3.839 4.880 -16.067 1.00 94.00 103 LEU A CA 1
ATOM 826 C C . LEU A 1 103 ? -4.725 3.657 -15.820 1.00 94.00 103 LEU A C 1
ATOM 828 O O . LEU A 1 103 ? -5.550 3.343 -16.669 1.00 94.00 103 LEU A O 1
ATOM 832 N N . LEU A 1 104 ? -4.590 2.965 -14.681 1.00 92.56 104 LEU A N 1
ATOM 833 C CA . LEU A 1 104 ? -5.384 1.761 -14.419 1.00 92.56 104 LEU A CA 1
ATOM 834 C C . LEU A 1 104 ? -6.642 2.044 -13.599 1.00 92.56 104 LEU A C 1
ATOM 836 O O . LEU A 1 104 ? -6.613 2.713 -12.558 1.00 92.56 104 LEU A O 1
ATOM 840 N N . HIS A 1 105 ? -7.755 1.438 -14.008 1.00 90.31 105 HIS A N 1
ATOM 841 C CA . HIS A 1 105 ? -8.983 1.424 -13.222 1.00 90.31 105 HIS A CA 1
ATOM 842 C C . HIS A 1 105 ? -8.814 0.601 -11.934 1.00 90.31 105 HIS A C 1
ATOM 844 O O . HIS A 1 105 ? -7.972 -0.292 -11.822 1.00 90.31 105 HIS A O 1
ATOM 850 N N . ARG A 1 106 ? -9.582 0.953 -10.898 1.00 90.50 106 ARG A N 1
ATOM 851 C CA . ARG A 1 106 ? -9.637 0.152 -9.666 1.00 90.50 106 ARG A CA 1
ATOM 852 C C . ARG A 1 106 ? -10.407 -1.136 -9.934 1.00 90.50 106 ARG A C 1
AT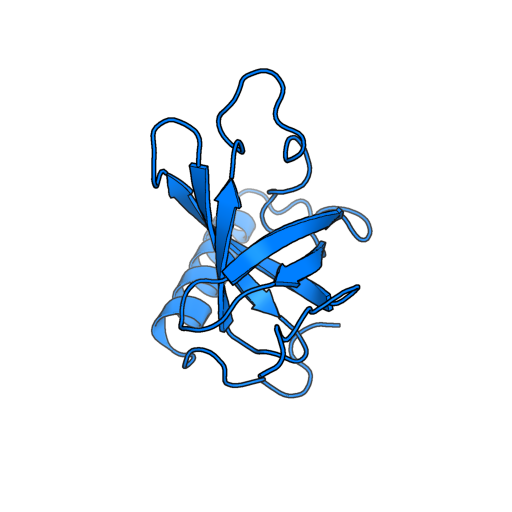OM 854 O O . ARG A 1 106 ? -11.349 -1.120 -10.717 1.00 90.50 106 ARG A O 1
ATOM 861 N N . PHE A 1 107 ? -10.043 -2.206 -9.231 1.00 88.19 107 PHE A N 1
ATOM 862 C CA . PHE A 1 107 ? -10.705 -3.515 -9.320 1.00 88.19 107 PHE A CA 1
ATOM 863 C C . PHE A 1 107 ? -10.659 -4.180 -10.703 1.00 88.19 107 PHE A C 1
ATOM 865 O O . PHE A 1 107 ? -11.433 -5.104 -10.941 1.00 88.19 107 PHE A O 1
ATOM 872 N N . ASP A 1 108 ? -9.762 -3.734 -11.587 1.00 88.19 108 ASP A N 1
ATOM 873 C CA . ASP A 1 108 ? -9.572 -4.289 -12.927 1.00 88.19 108 ASP A CA 1
ATOM 874 C C . ASP A 1 108 ? -8.235 -5.059 -13.011 1.00 88.19 108 ASP A C 1
ATOM 876 O O . ASP A 1 108 ? -7.164 -4.433 -13.064 1.00 88.19 108 ASP A O 1
ATOM 880 N N . PRO A 1 109 ? -8.253 -6.406 -12.927 1.00 85.62 109 PRO A N 1
ATOM 881 C CA . PRO A 1 109 ? -7.044 -7.221 -12.933 1.00 85.62 109 PRO A CA 1
ATOM 882 C C . PRO A 1 109 ? -6.356 -7.218 -14.300 1.00 85.62 109 PRO A C 1
ATOM 884 O O . PRO A 1 109 ? -6.923 -7.642 -15.305 1.00 85.62 109 PRO A O 1
ATOM 887 N N . GLN A 1 110 ? -5.080 -6.836 -14.315 1.00 80.56 110 GLN A N 1
ATOM 888 C CA . GLN A 1 110 ? -4.252 -6.901 -15.516 1.00 80.56 110 GLN A CA 1
ATOM 889 C C . GLN A 1 110 ? -3.572 -8.271 -15.600 1.00 80.56 110 GLN A C 1
ATOM 891 O O . GLN A 1 110 ? -2.777 -8.646 -14.732 1.00 80.56 110 GLN A O 1
ATOM 896 N N . ARG A 1 111 ? -3.885 -9.045 -16.643 1.00 71.44 111 ARG A N 1
ATOM 897 C CA . ARG A 1 111 ? -3.326 -10.393 -16.822 1.00 71.44 111 ARG A CA 1
ATOM 898 C C . ARG A 1 111 ? -1.804 -10.315 -17.008 1.00 71.44 111 ARG A C 1
ATOM 900 O O . ARG A 1 111 ? -1.326 -9.736 -17.974 1.00 71.44 111 ARG A O 1
ATOM 907 N N . GLY A 1 112 ? -1.049 -10.937 -16.098 1.00 70.25 112 GLY A N 1
ATOM 908 C CA . GLY A 1 112 ? 0.401 -11.155 -16.230 1.00 70.25 112 GLY A CA 1
ATOM 909 C C . GLY A 1 112 ? 1.327 -10.080 -15.643 1.00 70.25 112 GLY A C 1
ATOM 910 O O . GLY A 1 112 ? 2.540 -10.248 -15.728 1.00 70.25 112 GLY A O 1
ATOM 911 N N . CYS A 1 113 ? 0.803 -9.011 -15.030 1.00 69.00 113 CYS A N 1
ATOM 912 C CA . CYS A 1 113 ? 1.628 -7.878 -14.579 1.00 69.00 113 CYS A CA 1
ATOM 913 C C . CYS A 1 113 ? 2.303 -8.051 -13.207 1.00 69.00 113 CYS A C 1
ATOM 915 O O . CYS A 1 113 ? 3.244 -7.325 -12.903 1.00 69.00 113 CYS A O 1
ATOM 917 N N . VAL A 1 114 ? 1.845 -8.988 -12.376 1.00 67.25 114 VAL A N 1
ATOM 918 C CA . VAL A 1 114 ? 2.454 -9.302 -11.072 1.00 67.25 114 VAL A CA 1
ATOM 919 C C . VAL A 1 114 ? 2.894 -10.762 -11.131 1.00 67.25 114 VAL A C 1
ATOM 921 O O . VAL A 1 114 ? 2.032 -11.631 -11.259 1.00 67.25 114 VAL A O 1
ATOM 924 N N . ARG A 1 115 ? 4.202 -11.033 -11.084 1.00 59.75 115 ARG A N 1
ATOM 925 C CA . ARG A 1 115 ? 4.806 -12.381 -11.083 1.00 59.75 115 ARG A CA 1
ATOM 926 C C . ARG A 1 115 ? 5.411 -12.722 -9.738 1.00 59.75 115 ARG A C 1
ATOM 928 O O . ARG A 1 115 ? 5.764 -11.764 -9.027 1.00 59.75 115 ARG A O 1
#

Sequence (115 aa):
MEKRRVVNEPAFLLHRRPYTESSVLIDLFSRHHGRMVLIAKGARKLKSRWRGALWPFQPLIAAWSGRGEVKTVTGMDGEGSSYGLRGKALYCGYYMNELVLRLLHRFDPQRGCVR

Foldseek 3Di:
DDWPKDFQWKWFWLDWDDDDPQKIWTWIQTQQFGTAIEIEGRCNPPPGPCVPQRDGQFIKGWIWIDDDRYTYTPDIDTDDDRPPQDDPRVVVSNVVSVCSVVPDDGRDHDHPPGD

Mean predicted aligned error: 4.56 Å

pLDDT: mean 90.24, std 9.87, range [41.31, 96.75]

Solvent-accessible surface area (backbone atoms only — not comparable to full-atom values): 6404 Å² total; per-residue (Å²): 137,83,76,61,66,48,68,81,37,50,28,36,50,56,48,76,45,84,70,51,93,37,24,28,36,32,37,34,43,28,38,84,49,8,36,42,41,31,36,36,74,41,46,62,40,96,86,25,90,46,66,88,44,79,53,65,62,25,45,26,35,34,19,32,35,54,72,79,77,59,28,38,55,74,45,60,41,65,47,76,69,58,73,76,67,55,74,71,55,36,55,51,51,52,49,51,33,49,48,51,66,74,73,52,57,70,65,49,52,52,90,82,79,60,129

Secondary structure (DSSP, 8-state):
----EEEEEEEEEEEEEE-SSS-EEEEEEETTTEEEEEEETTTTSTT-TTTTT--TTSEEEEEEE-SSSEEEEEEEEE-S------THHHHHHHHHHHHHHHHSPBT-PPTTS--

Radius of gyration: 13.78 Å; Cα contacts (8 Å, |Δi|>4): 237; chains: 1; bounding box: 44×24×35 Å

Nearest PDB structures (foldseek):
  3q8d-assembly1_A  TM=9.487E-01  e=2.442E-10  Escherichia coli
  4jcv-assembly1_E  TM=8.173E-01  e=4.045E-04  Deinococcus radiodurans R1 = ATCC 13939 = DSM 20539
  2z6k-assembly2_B  TM=5.986E-01  e=1.602E-02  Homo sapiens
  3au7-assembly1_A  TM=6.423E-01  e=6.234E-02  Archaeoglobus fulgidus
  1ue7-assembly1_B-2  TM=5.041E-01  e=7.108E-01  Mycobacterium tuberculosis